Protein AF-A0A8C5TXF5-F1 (afdb_monomer_lite)

InterPro domains:
  IPR003671 Spindlin/spermiogenesis-specific protein [PF02513] (50-95)
  IPR003671 Spindlin/spermiogenesis-specific protein [PTHR10405] (5-98)
  IPR042567 Spindlin/spermiogenesis-specific domain superfamily [G3DSA:2.80.10.70] (2-98)

Structure (mmCIF, N/CA/C/O backbone):
data_AF-A0A8C5TXF5-F1
#
_entry.id   AF-A0A8C5TXF5-F1
#
loop_
_atom_site.group_PDB
_atom_site.id
_atom_site.type_symbol
_atom_site.label_atom_id
_atom_site.label_alt_id
_atom_site.label_comp_id
_atom_site.label_asym_id
_atom_site.label_entity_id
_atom_site.label_seq_id
_atom_site.pdbx_PDB_ins_code
_atom_site.Cartn_x
_atom_site.Cartn_y
_atom_site.Cartn_z
_atom_site.occupancy
_atom_site.B_iso_or_equiv
_atom_site.auth_seq_id
_atom_site.auth_comp_id
_atom_site.auth_asym_id
_atom_site.auth_atom_id
_atom_site.pdbx_PDB_model_num
ATOM 1 N N . MET A 1 1 ? 6.407 -7.489 -9.806 1.00 71.81 1 MET A N 1
ATOM 2 C CA . MET A 1 1 ? 5.169 -7.075 -9.115 1.00 71.81 1 MET A CA 1
ATOM 3 C C . MET A 1 1 ? 4.524 -5.967 -9.907 1.00 71.81 1 MET A C 1
ATOM 5 O O . MET A 1 1 ? 5.247 -5.096 -10.373 1.00 71.81 1 MET A O 1
ATOM 9 N N . VAL A 1 2 ? 3.206 -5.998 -10.059 1.00 76.44 2 VAL A N 1
ATOM 10 C CA . VAL A 1 2 ? 2.442 -4.922 -10.706 1.00 76.44 2 VAL A CA 1
ATOM 11 C C . VAL A 1 2 ? 1.175 -4.635 -9.916 1.00 76.44 2 VAL A C 1
ATOM 13 O O . VAL A 1 2 ? 0.609 -5.525 -9.281 1.00 76.44 2 VAL A O 1
ATOM 16 N N . LEU A 1 3 ? 0.765 -3.370 -9.972 1.00 75.81 3 LEU A N 1
ATOM 17 C CA . LEU A 1 3 ? -0.482 -2.855 -9.426 1.00 75.81 3 LEU A CA 1
ATOM 18 C C . LEU A 1 3 ? -1.420 -2.523 -10.586 1.00 75.81 3 LEU A C 1
ATOM 20 O O . LEU A 1 3 ? -1.006 -1.870 -11.548 1.00 75.81 3 LEU A O 1
ATOM 24 N N . ALA A 1 4 ? -2.681 -2.930 -10.491 1.00 78.56 4 ALA A N 1
ATOM 25 C CA . ALA A 1 4 ? -3.685 -2.526 -11.461 1.00 78.56 4 ALA A CA 1
ATOM 26 C C . ALA A 1 4 ? -4.288 -1.177 -11.048 1.00 78.56 4 ALA A C 1
ATOM 28 O O . ALA A 1 4 ? -4.642 -0.966 -9.897 1.00 78.56 4 ALA A O 1
ATOM 29 N N . ARG A 1 5 ? -4.493 -0.252 -11.994 1.00 73.38 5 ARG A N 1
ATOM 30 C CA . ARG A 1 5 ? -5.054 1.080 -11.677 1.00 73.38 5 ARG A CA 1
ATOM 31 C C . ARG A 1 5 ? -6.409 1.015 -10.947 1.00 73.38 5 ARG A C 1
ATOM 33 O O . ARG A 1 5 ? -6.741 1.926 -10.201 1.00 73.38 5 ARG A O 1
ATOM 40 N N . LYS A 1 6 ? -7.202 -0.026 -11.211 1.00 81.31 6 LYS A N 1
ATOM 41 C CA . LYS A 1 6 ? -8.539 -0.218 -10.632 1.00 81.31 6 LYS A CA 1
ATOM 42 C C . LYS A 1 6 ? -8.544 -1.066 -9.360 1.00 81.31 6 LYS A C 1
ATOM 44 O O . LYS A 1 6 ? -9.562 -1.068 -8.680 1.00 81.31 6 LYS A O 1
ATOM 49 N N . ASP A 1 7 ? -7.460 -1.781 -9.072 1.00 84.88 7 ASP A N 1
ATOM 50 C CA . ASP A 1 7 ? -7.404 -2.729 -7.964 1.00 84.88 7 ASP A CA 1
ATOM 51 C C . ASP A 1 7 ? -6.107 -2.526 -7.167 1.00 84.88 7 ASP A C 1
ATOM 53 O O . ASP A 1 7 ? -5.021 -2.736 -7.717 1.00 84.88 7 ASP A O 1
ATOM 57 N N . PRO A 1 8 ? -6.194 -2.108 -5.890 1.00 85.38 8 PRO A N 1
ATOM 58 C CA . PRO A 1 8 ? -5.028 -1.885 -5.049 1.00 85.38 8 PRO A CA 1
ATOM 59 C C . PRO A 1 8 ? -4.289 -3.176 -4.653 1.00 85.38 8 PRO A C 1
ATOM 61 O O . PRO A 1 8 ? -3.296 -3.092 -3.934 1.00 85.38 8 PRO A O 1
ATOM 64 N N . VAL A 1 9 ? -4.744 -4.363 -5.063 1.00 89.12 9 VAL A N 1
ATOM 65 C CA . VAL A 1 9 ? -4.081 -5.633 -4.744 1.00 89.12 9 VAL A CA 1
ATOM 66 C C . VAL A 1 9 ? -2.760 -5.799 -5.504 1.00 89.12 9 VAL A C 1
ATOM 68 O O . VAL A 1 9 ? -2.615 -5.463 -6.680 1.00 89.12 9 VAL A O 1
ATOM 71 N N . LEU A 1 10 ? -1.763 -6.334 -4.802 1.00 87.12 10 LEU A N 1
ATOM 72 C CA . LEU A 1 10 ? -0.444 -6.636 -5.338 1.00 87.12 10 LEU A CA 1
ATOM 73 C C . LEU A 1 10 ? -0.445 -7.963 -6.105 1.00 87.12 10 LEU A C 1
ATOM 75 O O . LEU A 1 10 ? -0.738 -9.012 -5.532 1.00 87.12 10 LEU A O 1
ATOM 79 N N . TYR A 1 11 ? -0.019 -7.933 -7.370 1.00 85.75 11 TYR A N 1
ATOM 80 C CA . TYR A 1 11 ? 0.080 -9.133 -8.200 1.00 85.75 11 TYR A CA 1
ATOM 81 C C . TYR A 1 11 ? 1.515 -9.472 -8.607 1.00 85.75 11 TYR A C 1
ATOM 83 O O . TYR A 1 11 ? 2.369 -8.604 -8.838 1.00 85.75 11 TYR A O 1
ATOM 91 N N . MET A 1 12 ? 1.755 -10.773 -8.757 1.00 86.12 12 MET A N 1
ATOM 92 C CA . MET A 1 12 ? 2.997 -11.353 -9.256 1.00 86.12 12 MET A CA 1
ATOM 93 C C . MET A 1 12 ? 2.759 -11.932 -10.650 1.00 86.12 12 MET A C 1
ATOM 95 O O . MET A 1 12 ? 1.986 -12.871 -10.794 1.00 86.12 12 MET A O 1
ATOM 99 N N . TYR A 1 13 ? 3.449 -11.391 -11.653 1.00 85.62 13 TYR A N 1
ATOM 100 C CA . TYR A 1 13 ? 3.419 -11.871 -13.037 1.00 85.62 13 TYR A CA 1
ATOM 101 C C . TYR A 1 13 ? 4.842 -12.034 -13.571 1.00 85.62 13 TYR A C 1
ATOM 103 O O . TYR A 1 13 ? 5.765 -11.347 -13.115 1.00 85.62 13 TYR A O 1
ATOM 111 N N . GLN A 1 14 ? 5.004 -12.907 -14.565 1.00 86.81 14 GLN A N 1
ATOM 112 C CA . G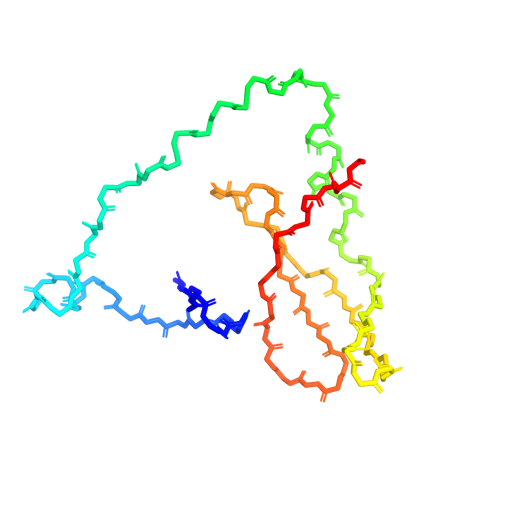LN A 1 14 ? 6.246 -13.100 -15.316 1.00 86.81 14 GLN A CA 1
ATOM 113 C C . GLN A 1 14 ? 6.340 -12.096 -16.475 1.00 86.81 14 GLN A C 1
ATOM 115 O O . GLN A 1 14 ? 6.449 -12.458 -17.637 1.00 86.81 14 GLN A O 1
ATOM 120 N N . LEU A 1 15 ? 6.356 -10.806 -16.131 1.00 89.38 15 LEU A N 1
ATOM 121 C CA . LEU A 1 15 ? 6.268 -9.686 -17.083 1.00 89.38 15 LEU A CA 1
ATOM 122 C C . LEU A 1 15 ? 7.332 -9.695 -18.190 1.00 89.38 15 LEU A C 1
ATOM 124 O O . LEU A 1 15 ? 7.158 -9.059 -19.225 1.00 89.38 15 LEU A O 1
ATOM 128 N N . LEU A 1 16 ? 8.466 -10.360 -17.955 1.00 87.56 16 LEU A N 1
ATOM 129 C CA . LEU A 1 16 ? 9.526 -10.471 -18.948 1.00 87.56 16 LEU A CA 1
ATOM 130 C C . LEU A 1 16 ? 9.079 -11.289 -20.163 1.00 87.56 16 LEU A C 1
ATOM 132 O O . LEU A 1 16 ? 9.480 -10.966 -21.279 1.00 87.56 16 LEU A O 1
ATOM 136 N N . ASP A 1 17 ? 8.289 -12.337 -19.950 1.00 91.44 17 ASP A N 1
ATOM 137 C CA . ASP A 1 17 ? 7.817 -13.186 -21.038 1.00 91.44 17 ASP A CA 1
ATOM 138 C C . ASP A 1 17 ? 6.673 -12.490 -21.782 1.00 91.44 17 ASP A C 1
ATOM 140 O O . ASP A 1 17 ? 6.772 -12.338 -22.997 1.00 91.44 17 ASP A O 1
ATOM 144 N N . ASP A 1 18 ? 5.736 -11.862 -21.063 1.00 90.81 18 ASP A N 1
ATOM 145 C CA . ASP A 1 18 ? 4.691 -11.010 -21.657 1.00 90.81 18 ASP A CA 1
ATOM 146 C C . ASP A 1 18 ? 5.283 -9.872 -22.522 1.00 90.81 18 ASP A C 1
ATOM 148 O O . ASP A 1 18 ? 4.747 -9.512 -23.570 1.00 90.81 18 ASP A O 1
ATOM 152 N N . TYR A 1 19 ? 6.418 -9.290 -22.110 1.00 89.19 19 TYR A N 1
ATOM 153 C CA . TYR A 1 19 ? 7.112 -8.258 -22.889 1.00 89.19 19 TYR A CA 1
ATOM 154 C C . TYR A 1 19 ? 7.749 -8.814 -24.169 1.00 89.19 19 TYR A C 1
ATOM 156 O O . TYR A 1 19 ? 7.713 -8.157 -25.209 1.00 89.19 19 TYR A O 1
ATOM 164 N N . LYS A 1 20 ? 8.341 -10.015 -24.109 1.00 90.75 20 LYS A N 1
ATOM 165 C CA . LYS A 1 20 ? 8.922 -10.678 -25.291 1.00 90.75 20 LYS A CA 1
ATOM 166 C C . LYS A 1 20 ? 7.842 -11.095 -26.287 1.00 90.75 20 LYS A C 1
ATOM 168 O O . LYS A 1 20 ? 8.082 -11.012 -27.489 1.00 90.75 20 LYS A O 1
ATOM 173 N N . GLU A 1 21 ? 6.694 -11.548 -25.790 1.00 94.62 21 GLU A N 1
ATOM 174 C CA . GLU A 1 21 ? 5.543 -11.964 -26.600 1.00 94.62 21 GLU A CA 1
ATOM 175 C C . GLU A 1 21 ? 4.769 -10.764 -27.172 1.00 94.62 21 GLU A C 1
ATOM 177 O O . GLU A 1 21 ? 4.072 -10.895 -28.176 1.00 94.62 21 GLU A O 1
ATOM 182 N N . GLY A 1 22 ? 4.976 -9.567 -26.610 1.00 91.06 22 GLY A N 1
ATOM 183 C CA . GLY A 1 22 ? 4.377 -8.316 -27.079 1.00 91.06 22 GLY A CA 1
ATOM 184 C C . GLY A 1 22 ? 3.029 -7.985 -26.433 1.00 91.06 22 GLY A C 1
ATOM 185 O O . GLY A 1 22 ? 2.438 -6.955 -26.763 1.00 91.06 22 GLY A O 1
ATOM 186 N N . ASP A 1 23 ? 2.581 -8.803 -25.482 1.00 92.25 23 ASP A N 1
ATOM 187 C CA . ASP A 1 23 ? 1.363 -8.595 -24.693 1.00 92.25 23 ASP A CA 1
ATOM 188 C C . ASP A 1 23 ? 1.534 -7.485 -23.642 1.00 92.25 23 ASP A C 1
ATOM 190 O O . ASP A 1 23 ? 0.559 -6.869 -23.200 1.00 92.25 23 ASP A O 1
ATOM 194 N N . LEU A 1 24 ? 2.784 -7.169 -23.280 1.00 91.38 24 LEU A N 1
ATOM 195 C CA . LEU A 1 24 ? 3.130 -6.066 -22.388 1.00 91.38 24 LEU A CA 1
ATOM 196 C C . LEU A 1 24 ? 3.900 -4.961 -23.118 1.00 91.38 24 LEU A C 1
ATOM 198 O O . LEU A 1 24 ? 4.979 -5.173 -23.668 1.00 91.38 24 LEU A O 1
ATOM 202 N N . ARG A 1 25 ? 3.401 -3.724 -23.015 1.00 89.88 25 ARG A N 1
ATOM 203 C CA . ARG A 1 25 ? 4.092 -2.516 -23.486 1.00 89.88 25 ARG A CA 1
ATOM 204 C C . ARG A 1 25 ? 4.329 -1.537 -22.341 1.00 89.88 25 ARG A C 1
ATOM 206 O O . ARG A 1 25 ? 3.387 -1.118 -21.673 1.00 89.88 25 ARG A O 1
ATOM 213 N N . ILE A 1 26 ? 5.576 -1.092 -22.190 1.00 86.44 26 ILE A N 1
ATOM 214 C CA . ILE A 1 26 ? 5.934 0.015 -21.294 1.00 86.44 26 ILE A CA 1
ATOM 215 C C . ILE A 1 26 ? 5.556 1.330 -21.985 1.00 86.44 26 ILE A C 1
ATOM 217 O O . ILE A 1 26 ? 6.013 1.619 -23.095 1.00 86.44 26 ILE A O 1
ATOM 221 N N . MET A 1 27 ? 4.688 2.117 -21.352 1.00 85.12 27 MET A N 1
ATOM 222 C CA . MET A 1 27 ? 4.359 3.464 -21.815 1.00 85.12 27 MET A CA 1
ATOM 223 C C . MET A 1 27 ? 5.327 4.474 -21.186 1.00 85.12 27 MET A C 1
ATOM 225 O O . MET A 1 27 ? 5.684 4.301 -20.024 1.00 85.12 27 MET A O 1
ATOM 229 N N . PRO A 1 28 ? 5.759 5.516 -21.919 1.00 78.38 28 PRO A N 1
ATOM 230 C CA . PRO A 1 28 ? 6.556 6.583 -21.327 1.00 78.38 28 PRO A CA 1
ATOM 231 C C . PRO A 1 28 ? 5.757 7.264 -20.211 1.00 78.38 28 PRO A C 1
ATOM 233 O O . PRO A 1 28 ? 4.592 7.622 -20.406 1.00 78.38 28 PRO A O 1
ATOM 236 N N . ASP A 1 29 ? 6.383 7.427 -19.048 1.00 68.31 29 ASP A N 1
ATOM 237 C CA . ASP A 1 29 ? 5.756 8.074 -17.900 1.00 68.31 29 ASP A CA 1
ATOM 238 C C . ASP A 1 29 ? 5.490 9.556 -18.196 1.00 68.31 29 ASP A C 1
ATOM 240 O O . ASP A 1 29 ? 6.382 10.301 -18.597 1.00 68.31 29 ASP A O 1
ATOM 244 N N . SER A 1 30 ? 4.259 10.012 -17.953 1.00 59.72 30 SER A N 1
ATOM 245 C CA . SER A 1 30 ? 3.922 11.444 -17.951 1.00 59.72 30 SER A CA 1
ATOM 246 C C . SER A 1 30 ? 4.273 12.131 -16.628 1.00 59.72 30 SER A C 1
ATOM 248 O O . SER A 1 30 ? 4.192 13.352 -16.527 1.00 59.72 30 SER A O 1
ATOM 250 N N . ASN A 1 31 ? 4.630 11.357 -15.602 1.00 56.31 31 ASN A N 1
ATOM 251 C CA . ASN A 1 31 ? 4.999 11.864 -14.289 1.00 56.31 31 ASN A CA 1
ATOM 252 C C . ASN A 1 31 ? 6.520 11.893 -14.168 1.00 56.31 31 ASN A C 1
ATOM 254 O O . ASN A 1 31 ? 7.120 10.979 -13.614 1.00 56.31 31 ASN A O 1
ATOM 258 N N . THR A 1 32 ? 7.145 12.970 -14.640 1.00 48.59 32 THR A N 1
ATOM 259 C CA . THR A 1 32 ? 8.446 13.379 -14.103 1.00 48.59 32 THR A CA 1
ATOM 260 C C . THR A 1 32 ? 8.254 13.713 -12.623 1.00 48.59 32 THR A C 1
ATOM 262 O O . THR A 1 32 ? 7.501 14.644 -12.313 1.00 48.59 32 THR A O 1
ATOM 265 N N . PRO A 1 33 ? 8.885 12.992 -11.687 1.00 50.09 33 PRO A N 1
ATOM 266 C CA . PRO A 1 33 ? 8.810 13.353 -10.289 1.00 50.09 33 PRO A CA 1
ATOM 267 C C . PRO A 1 33 ? 9.714 14.568 -10.056 1.00 50.09 33 PRO A C 1
ATOM 269 O O . PRO A 1 33 ? 10.897 14.424 -9.763 1.00 50.09 33 PRO A O 1
ATOM 272 N N . ASN A 1 34 ? 9.170 15.782 -10.190 1.00 43.59 34 ASN A N 1
ATOM 273 C CA . ASN A 1 34 ? 9.795 16.983 -9.631 1.00 43.59 34 ASN A CA 1
ATOM 274 C C . ASN A 1 34 ? 9.635 16.931 -8.109 1.00 43.59 34 ASN A C 1
ATOM 276 O O . ASN A 1 34 ? 8.781 17.605 -7.536 1.00 43.59 34 ASN A O 1
ATOM 280 N N . TYR A 1 35 ? 10.421 16.085 -7.454 1.00 48.97 35 TYR A N 1
ATOM 281 C CA . TYR A 1 35 ? 10.528 16.064 -6.003 1.00 48.97 35 TYR A CA 1
ATOM 282 C C . TYR A 1 35 ? 11.974 16.387 -5.630 1.00 48.97 35 TYR A C 1
ATOM 284 O O . TYR A 1 35 ? 12.731 15.521 -5.199 1.00 48.97 35 TYR A O 1
ATOM 292 N N . GLU A 1 36 ? 12.362 17.657 -5.751 1.00 42.78 36 GLU A N 1
ATOM 293 C CA . GLU A 1 36 ? 13.389 18.194 -4.856 1.00 42.78 36 GLU A CA 1
ATOM 294 C C . GLU A 1 36 ? 12.764 18.284 -3.456 1.00 42.78 36 GLU A C 1
ATOM 296 O O . GLU A 1 36 ? 12.328 19.337 -2.997 1.00 42.78 36 GLU A O 1
ATOM 301 N N . LEU A 1 37 ? 12.618 17.137 -2.788 1.00 49.09 37 LEU A N 1
ATOM 302 C CA . LEU A 1 37 ? 12.317 17.126 -1.365 1.00 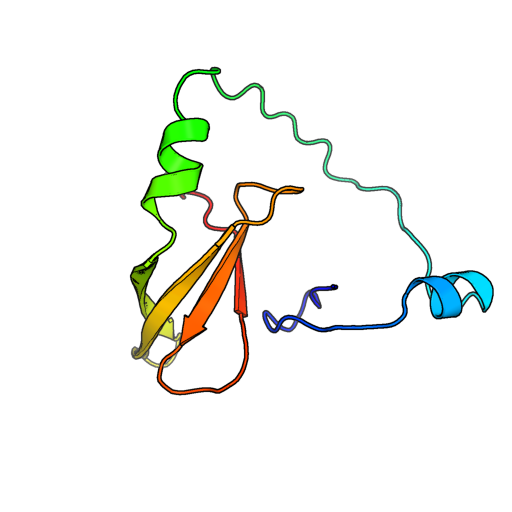49.09 37 LEU A CA 1
ATOM 303 C C . LEU A 1 37 ? 13.610 17.503 -0.634 1.00 49.09 37 LEU A C 1
ATOM 305 O O . LEU A 1 37 ? 14.652 16.908 -0.925 1.00 49.09 37 LEU A O 1
ATOM 309 N N . PRO A 1 38 ? 13.573 18.458 0.315 1.00 41.84 38 PRO A N 1
ATOM 310 C CA . PRO A 1 38 ? 14.746 18.792 1.098 1.00 41.84 38 PRO A CA 1
ATOM 311 C C . PRO A 1 38 ? 15.237 17.508 1.760 1.00 41.84 38 PRO A C 1
ATOM 313 O O . PRO A 1 38 ? 14.470 16.803 2.420 1.00 41.84 38 PRO A O 1
ATOM 316 N N . SER A 1 39 ? 16.509 17.206 1.537 1.00 48.84 39 SER A N 1
ATOM 317 C CA . SER A 1 39 ? 17.221 15.953 1.799 1.00 48.84 39 SER A CA 1
ATOM 318 C C . SER A 1 39 ? 17.321 15.539 3.277 1.00 48.84 39 SER A C 1
ATOM 320 O O . SER A 1 39 ? 18.274 14.869 3.658 1.00 48.84 39 SER A O 1
ATOM 322 N N . LEU A 1 40 ? 16.382 15.943 4.138 1.00 43.66 40 LEU A N 1
ATOM 323 C CA . LEU A 1 40 ? 16.536 15.857 5.588 1.00 43.66 40 LEU A CA 1
ATOM 324 C C . LEU A 1 40 ? 15.482 15.029 6.338 1.00 43.66 40 LEU A C 1
ATOM 326 O O . LEU A 1 40 ? 15.611 14.911 7.547 1.00 43.66 40 LEU A O 1
ATOM 330 N N . ASN A 1 41 ? 14.464 14.425 5.707 1.00 52.06 41 ASN A N 1
ATOM 331 C CA . ASN A 1 41 ? 13.464 13.655 6.485 1.00 52.06 41 ASN A CA 1
ATOM 332 C C . ASN A 1 41 ? 12.895 12.376 5.845 1.00 52.06 41 ASN A C 1
ATOM 334 O O . ASN A 1 41 ? 12.100 11.694 6.492 1.00 52.06 41 ASN A O 1
ATOM 338 N N . LEU A 1 42 ? 13.269 12.007 4.614 1.00 50.22 42 LEU A N 1
ATOM 339 C CA . LEU A 1 42 ? 12.687 10.820 3.971 1.00 50.22 42 LEU A CA 1
ATOM 340 C C . LEU A 1 42 ? 13.269 9.505 4.518 1.00 50.22 42 LEU A C 1
ATOM 342 O O . LEU A 1 42 ? 12.519 8.554 4.695 1.00 50.22 42 LEU A O 1
ATOM 346 N N . ASP A 1 43 ? 14.554 9.470 4.873 1.00 51.38 43 ASP A N 1
ATOM 347 C CA . ASP A 1 43 ? 15.208 8.293 5.479 1.00 51.38 43 ASP A CA 1
ATOM 348 C C . ASP A 1 43 ? 14.638 7.927 6.857 1.00 51.38 43 ASP A C 1
ATOM 350 O O . ASP A 1 43 ? 14.496 6.752 7.187 1.00 51.38 43 ASP A O 1
ATOM 354 N N . LEU A 1 44 ? 14.229 8.928 7.646 1.00 52.34 44 LEU A N 1
ATOM 355 C CA . LEU A 1 44 ? 13.547 8.695 8.921 1.00 52.34 44 LEU A CA 1
ATOM 356 C C . LEU A 1 44 ? 12.114 8.194 8.701 1.00 52.34 44 LEU A C 1
ATOM 358 O O . LEU A 1 44 ? 11.668 7.297 9.406 1.00 52.34 44 LEU A O 1
ATOM 362 N N . LEU A 1 45 ? 11.385 8.718 7.709 1.00 52.81 45 LEU A N 1
ATOM 363 C CA . LEU A 1 45 ? 10.031 8.239 7.403 1.00 52.81 45 LEU A CA 1
ATOM 364 C C . LEU A 1 45 ? 10.019 6.829 6.796 1.00 52.81 45 LEU A C 1
ATOM 366 O O . LEU A 1 45 ? 9.073 6.089 7.071 1.00 52.81 45 LEU A O 1
ATOM 370 N N . GLN A 1 46 ? 11.065 6.447 6.049 1.00 53.16 46 GLN A N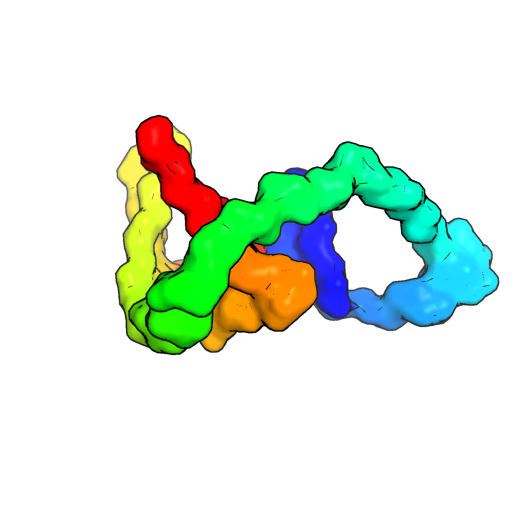 1
ATOM 371 C CA . GLN A 1 46 ? 11.206 5.108 5.463 1.00 53.16 46 GLN A CA 1
ATOM 372 C C . GLN A 1 46 ? 11.121 3.991 6.521 1.00 53.16 46 GLN A C 1
ATOM 374 O O . GLN A 1 46 ? 10.544 2.933 6.284 1.00 53.16 46 GLN A O 1
ATOM 379 N N . THR A 1 47 ? 11.614 4.242 7.737 1.00 55.91 47 THR A N 1
ATOM 380 C CA . THR A 1 47 ? 11.593 3.262 8.837 1.00 55.91 47 THR A CA 1
ATOM 381 C C . THR A 1 47 ? 10.409 3.407 9.796 1.00 55.91 47 THR A C 1
ATOM 383 O O . THR A 1 47 ? 10.116 2.470 10.534 1.00 55.91 47 THR A O 1
ATOM 386 N N . ILE A 1 48 ? 9.711 4.548 9.824 1.00 67.25 48 ILE A N 1
ATOM 387 C CA . ILE A 1 48 ? 8.721 4.832 10.883 1.00 67.25 48 ILE A CA 1
ATOM 388 C C . ILE A 1 48 ? 7.378 4.134 10.656 1.00 67.25 48 ILE A C 1
ATOM 390 O O . ILE A 1 48 ? 6.708 3.790 11.634 1.00 67.25 48 ILE A O 1
ATOM 394 N N . LEU A 1 49 ? 6.950 3.973 9.400 1.00 81.50 49 LEU A N 1
ATOM 395 C CA . LEU A 1 49 ? 5.613 3.451 9.107 1.00 81.50 49 LEU A CA 1
ATOM 396 C C . LEU A 1 49 ? 5.558 1.927 9.074 1.00 81.50 49 LEU A C 1
ATOM 398 O O . LEU A 1 49 ? 4.534 1.370 9.458 1.00 81.50 49 LEU A O 1
ATOM 402 N N . VAL A 1 50 ? 6.633 1.245 8.672 1.00 87.69 50 VAL A N 1
ATOM 403 C CA . VAL A 1 50 ? 6.658 -0.224 8.653 1.00 87.69 50 VAL A CA 1
ATOM 404 C C . VAL A 1 50 ? 6.462 -0.767 10.074 1.00 87.69 50 VAL A C 1
ATOM 406 O O . VAL A 1 50 ? 7.078 -0.306 11.031 1.00 87.69 50 VAL A O 1
ATOM 409 N N . GLY A 1 51 ? 5.552 -1.728 10.222 1.00 88.75 51 GLY A N 1
ATOM 410 C CA . GLY A 1 51 ? 5.131 -2.290 11.504 1.00 88.75 51 GLY A CA 1
ATOM 411 C C . GLY A 1 51 ? 4.074 -1.469 12.252 1.00 88.75 51 GLY A C 1
ATOM 412 O O . GLY A 1 51 ? 3.630 -1.890 13.319 1.00 88.75 51 GLY A O 1
ATOM 413 N N . LYS A 1 52 ? 3.636 -0.312 11.734 1.00 91.12 52 LYS A N 1
ATOM 414 C CA . LYS A 1 52 ? 2.531 0.451 12.334 1.00 91.12 52 LYS A CA 1
ATOM 415 C C . LYS A 1 52 ? 1.180 -0.151 11.966 1.00 91.12 52 LYS A C 1
ATOM 417 O O . LYS A 1 52 ? 0.956 -0.551 10.821 1.00 91.12 52 LYS A O 1
ATOM 422 N N . GLN A 1 53 ? 0.272 -0.145 12.939 1.00 91.69 53 GLN A N 1
ATOM 423 C CA . GLN A 1 53 ? -1.134 -0.451 12.717 1.00 91.69 53 GLN A CA 1
ATOM 424 C C . GLN A 1 53 ? -1.817 0.732 12.025 1.00 91.69 53 GLN A C 1
ATOM 426 O O . GLN A 1 53 ? -1.552 1.892 12.344 1.00 91.69 53 GLN A O 1
ATOM 431 N N . VAL A 1 54 ? -2.692 0.428 11.078 1.00 90.12 54 VAL A N 1
ATOM 432 C CA . VAL A 1 54 ? -3.463 1.397 10.303 1.00 90.12 54 VAL A CA 1
ATOM 433 C C . VAL A 1 54 ? -4.938 1.035 10.343 1.00 90.12 54 VAL A C 1
ATOM 435 O O . VAL A 1 54 ? -5.302 -0.137 10.427 1.00 90.12 54 VAL A O 1
ATOM 438 N N . GLU A 1 55 ? -5.782 2.056 10.261 1.00 91.88 55 GLU A N 1
ATOM 439 C CA . GLU A 1 55 ? -7.222 1.917 10.093 1.00 91.88 55 GLU A CA 1
ATOM 440 C C . GLU A 1 55 ? -7.616 2.580 8.775 1.00 91.88 55 GLU A C 1
ATOM 442 O O . GLU A 1 55 ? -7.202 3.702 8.483 1.00 91.88 55 GLU A O 1
ATOM 447 N N . TYR A 1 56 ? -8.416 1.883 7.979 1.00 86.06 56 TYR A N 1
ATOM 448 C CA . TYR A 1 56 ? -8.989 2.408 6.751 1.00 86.06 56 TYR A CA 1
ATOM 449 C C . TYR A 1 56 ? -10.508 2.437 6.880 1.00 86.06 56 TYR A C 1
ATOM 451 O 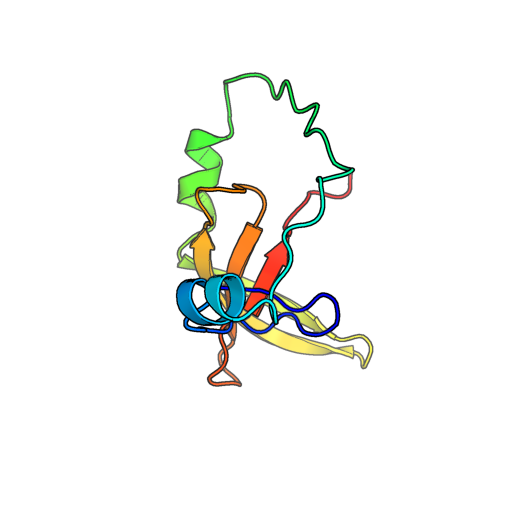O . TYR A 1 56 ? -11.133 1.404 7.121 1.00 86.06 56 TYR A O 1
ATOM 4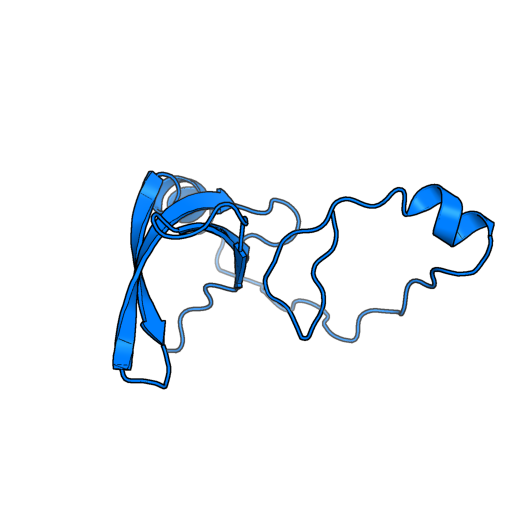59 N N . ALA A 1 57 ? -11.092 3.622 6.714 1.00 88.69 57 ALA A N 1
ATOM 460 C CA . ALA A 1 57 ? -12.532 3.796 6.604 1.00 88.69 57 ALA A CA 1
ATOM 461 C C . ALA A 1 57 ? -12.939 3.645 5.133 1.00 88.69 57 ALA A C 1
ATOM 463 O O . ALA A 1 57 ? -12.466 4.389 4.273 1.00 88.69 57 ALA A O 1
ATOM 464 N N . LYS A 1 58 ? -13.797 2.667 4.851 1.00 83.69 58 LYS A N 1
ATOM 465 C CA . LYS A 1 58 ? -14.433 2.490 3.546 1.00 83.69 58 LYS A CA 1
ATOM 466 C C . LYS A 1 58 ? -15.539 3.534 3.370 1.00 83.69 58 LYS A C 1
ATOM 468 O O . LYS A 1 58 ? -16.054 4.088 4.341 1.00 83.69 58 LYS A O 1
ATOM 473 N N . GLU A 1 59 ? -15.938 3.770 2.124 1.00 84.44 59 GLU A N 1
ATOM 474 C CA . GLU A 1 59 ? -17.030 4.699 1.794 1.00 84.44 59 GLU A CA 1
ATOM 475 C C . GLU A 1 59 ? -18.375 4.291 2.416 1.00 84.44 59 GLU A C 1
ATOM 477 O O . GLU A 1 59 ? -19.202 5.146 2.716 1.00 84.44 59 GLU A O 1
ATOM 482 N N . ASP A 1 60 ? -18.577 2.995 2.670 1.00 86.06 60 ASP A N 1
ATOM 483 C CA . ASP A 1 60 ? -19.764 2.459 3.348 1.00 86.06 60 ASP A CA 1
ATOM 484 C C . ASP A 1 60 ? -19.771 2.711 4.873 1.00 86.06 60 ASP A C 1
ATOM 486 O O . ASP A 1 60 ? -20.693 2.288 5.572 1.00 86.06 60 ASP A O 1
ATOM 490 N N . GLY A 1 61 ? -18.752 3.398 5.401 1.00 84.25 61 GLY A N 1
ATOM 491 C CA . GLY A 1 61 ? -18.586 3.698 6.821 1.00 84.25 61 GLY A CA 1
ATOM 492 C C . GLY A 1 61 ? -17.998 2.550 7.642 1.00 84.25 61 GLY A C 1
ATOM 493 O O . GLY A 1 61 ? -17.708 2.735 8.827 1.00 84.25 61 GLY A O 1
ATOM 494 N N . SER A 1 62 ? -17.778 1.378 7.041 1.00 87.00 62 SER A N 1
ATOM 495 C CA . SER A 1 62 ? -17.071 0.285 7.702 1.00 87.00 62 SER A CA 1
ATOM 496 C C . SER A 1 62 ? -15.578 0.590 7.815 1.00 87.00 62 SER A C 1
ATOM 498 O O . SER A 1 62 ? -14.981 1.289 6.994 1.00 87.00 62 SER A O 1
ATOM 500 N N . LYS A 1 63 ? -14.957 0.074 8.872 1.00 91.94 63 LYS A N 1
ATOM 501 C CA . LYS A 1 63 ? -13.534 0.255 9.146 1.00 91.94 63 LYS A CA 1
ATOM 502 C C . LYS A 1 63 ? -12.829 -1.082 9.059 1.00 91.94 63 LYS A C 1
ATOM 504 O O . LYS A 1 63 ? -13.363 -2.094 9.506 1.00 91.94 63 LYS A O 1
ATOM 509 N N . ARG A 1 64 ? -11.620 -1.072 8.508 1.00 92.38 64 ARG A N 1
ATOM 510 C CA . ARG A 1 64 ? -10.721 -2.227 8.493 1.00 92.38 64 ARG A CA 1
ATOM 511 C C . ARG A 1 64 ? -9.393 -1.853 9.130 1.00 92.38 64 ARG A C 1
ATOM 513 O O . ARG A 1 64 ? -8.862 -0.774 8.866 1.00 92.38 64 ARG A O 1
ATOM 520 N N . THR A 1 65 ? -8.862 -2.747 9.950 1.00 94.62 65 THR A N 1
ATOM 521 C CA . THR A 1 65 ? -7.543 -2.605 10.564 1.00 94.62 65 THR A CA 1
ATOM 522 C C . THR A 1 65 ? -6.522 -3.448 9.822 1.00 94.62 65 THR A C 1
ATOM 524 O O . THR A 1 65 ? -6.842 -4.484 9.235 1.00 94.62 65 THR A O 1
ATOM 527 N N . GLY A 1 66 ? -5.288 -2.966 9.793 1.00 94.38 66 GLY A N 1
ATOM 528 C CA . GLY A 1 66 ? -4.183 -3.669 9.168 1.00 94.38 66 GLY A CA 1
ATOM 529 C C . GLY A 1 66 ? -2.838 -3.155 9.634 1.00 94.38 66 GLY A C 1
ATOM 530 O O . GLY A 1 66 ? -2.747 -2.323 10.534 1.00 94.38 66 GLY A O 1
ATOM 531 N N . MET A 1 67 ? -1.787 -3.634 8.986 1.00 94.69 67 MET A N 1
ATOM 532 C CA . MET A 1 67 ? -0.410 -3.275 9.281 1.00 94.69 67 MET A CA 1
ATOM 533 C C . MET A 1 67 ? 0.326 -2.892 8.005 1.00 94.69 67 MET A C 1
ATOM 535 O O . MET A 1 67 ? 0.180 -3.539 6.965 1.00 94.69 67 MET A O 1
ATOM 539 N N . VAL A 1 68 ? 1.156 -1.858 8.098 1.00 92.44 68 VAL A N 1
ATOM 540 C CA . VAL A 1 68 ? 2.130 -1.538 7.053 1.00 92.44 68 VAL A CA 1
ATOM 541 C C . VAL A 1 68 ? 3.258 -2.560 7.134 1.00 92.44 68 VAL A C 1
ATOM 543 O O . VAL A 1 68 ? 3.947 -2.645 8.147 1.00 92.44 68 VAL A O 1
ATOM 546 N N . ILE A 1 69 ? 3.454 -3.342 6.080 1.00 93.25 69 ILE A N 1
ATOM 547 C CA . ILE A 1 69 ? 4.413 -4.456 6.080 1.00 93.25 69 ILE A CA 1
ATOM 548 C C . ILE A 1 69 ? 5.663 -4.179 5.247 1.00 93.25 69 ILE A C 1
ATOM 550 O O . ILE A 1 69 ? 6.682 -4.835 5.446 1.00 93.25 69 ILE A O 1
ATOM 554 N N . HIS A 1 70 ? 5.606 -3.222 4.318 1.00 90.44 7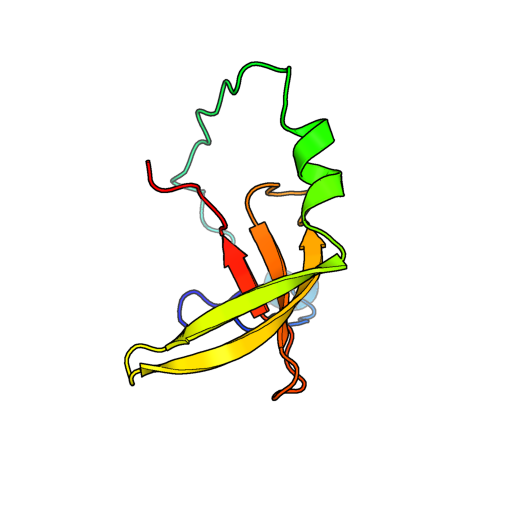0 HIS A N 1
ATOM 555 C CA . HIS A 1 70 ? 6.742 -2.898 3.461 1.00 90.44 70 HIS A CA 1
ATOM 556 C C . HIS A 1 70 ? 6.596 -1.513 2.826 1.00 90.44 70 HIS A C 1
ATOM 558 O O . HIS A 1 70 ? 5.481 -1.019 2.658 1.00 90.44 70 HIS A O 1
ATOM 564 N N . GLN A 1 71 ? 7.715 -0.921 2.424 1.00 87.19 71 GLN A N 1
ATOM 565 C CA . GLN A 1 71 ? 7.769 0.309 1.641 1.00 87.19 71 GLN A CA 1
ATOM 566 C C . GLN A 1 71 ? 8.441 0.026 0.298 1.00 87.19 71 GLN A C 1
ATOM 568 O O . GLN A 1 71 ? 9.414 -0.717 0.239 1.00 87.19 71 GLN A O 1
ATOM 573 N N . VAL A 1 72 ? 7.928 0.610 -0.784 1.00 84.50 72 VAL A N 1
ATOM 574 C CA . VAL A 1 72 ? 8.456 0.371 -2.131 1.00 84.50 72 VAL A CA 1
ATOM 575 C C . VAL A 1 72 ? 9.691 1.237 -2.388 1.00 84.50 72 VAL A C 1
ATOM 577 O O . VAL A 1 72 ? 9.590 2.459 -2.455 1.00 84.50 72 VAL A O 1
ATOM 580 N N . GLU A 1 73 ? 10.842 0.604 -2.623 1.00 80.88 73 GLU A N 1
ATOM 581 C CA . GLU A 1 73 ? 12.121 1.294 -2.878 1.00 80.88 73 GLU A CA 1
ATOM 582 C C . GLU A 1 73 ? 12.070 2.210 -4.112 1.00 80.88 73 GLU A C 1
ATOM 584 O O . GLU A 1 73 ? 12.541 3.344 -4.077 1.00 80.88 73 GLU A O 1
ATOM 589 N N . ALA A 1 74 ? 11.436 1.754 -5.198 1.00 79.31 74 ALA A N 1
ATOM 590 C CA . ALA A 1 74 ? 11.316 2.528 -6.437 1.00 79.31 74 ALA A CA 1
ATOM 591 C C . ALA A 1 74 ? 10.394 3.758 -6.310 1.00 79.31 74 ALA A C 1
ATOM 593 O O . ALA A 1 74 ? 10.470 4.673 -7.129 1.00 79.31 74 ALA A O 1
ATOM 594 N N . LYS A 1 75 ? 9.506 3.784 -5.305 1.00 80.75 75 LYS A N 1
ATOM 595 C CA . LYS A 1 75 ? 8.596 4.903 -5.034 1.00 80.75 75 LYS A CA 1
ATOM 596 C C . LYS A 1 75 ? 8.307 4.992 -3.527 1.00 80.75 75 LYS A C 1
ATOM 598 O O . LYS A 1 75 ? 7.302 4.442 -3.079 1.00 80.75 75 LYS A O 1
ATOM 603 N N . PRO A 1 76 ? 9.124 5.731 -2.747 1.00 81.25 76 PRO A N 1
ATOM 604 C CA . PRO A 1 76 ? 9.036 5.754 -1.281 1.00 81.25 76 PRO A CA 1
ATOM 605 C C . PRO A 1 76 ? 7.717 6.281 -0.689 1.00 81.25 76 PRO A C 1
ATOM 607 O O . PRO A 1 76 ? 7.480 6.126 0.508 1.00 81.25 76 PRO A O 1
ATOM 610 N N . SER A 1 77 ? 6.848 6.916 -1.482 1.00 80.00 77 SER A N 1
ATOM 611 C CA . SER A 1 77 ? 5.496 7.286 -1.034 1.00 80.00 77 SER A CA 1
ATOM 612 C C . SER A 1 77 ? 4.529 6.095 -0.999 1.00 80.00 77 SER A C 1
ATOM 614 O O . SER A 1 77 ? 3.454 6.196 -0.413 1.00 80.00 77 SER A O 1
ATOM 616 N N . VAL A 1 78 ? 4.904 4.960 -1.597 1.00 85.38 78 VAL A N 1
ATOM 617 C CA . VAL A 1 78 ? 4.062 3.772 -1.732 1.00 85.38 78 VAL A CA 1
ATOM 618 C C . VAL A 1 78 ? 4.417 2.711 -0.695 1.00 85.38 78 VAL A C 1
ATOM 620 O O . VAL A 1 78 ? 5.584 2.371 -0.494 1.00 85.38 78 VAL A O 1
ATOM 623 N N . TYR A 1 79 ? 3.382 2.144 -0.078 1.00 89.31 79 TYR A N 1
ATOM 624 C CA . TYR A 1 79 ? 3.488 1.160 0.993 1.00 89.31 79 TYR A CA 1
ATOM 625 C C . TYR A 1 79 ? 2.603 -0.054 0.735 1.00 89.31 79 TYR A C 1
ATOM 627 O O . TYR A 1 79 ? 1.521 0.053 0.153 1.00 89.31 79 TYR A O 1
ATOM 635 N N . PHE A 1 80 ? 3.056 -1.208 1.219 1.00 92.69 80 PHE A N 1
ATOM 636 C CA . PHE A 1 80 ? 2.276 -2.436 1.270 1.00 92.69 80 PHE A CA 1
ATOM 637 C C . PHE A 1 80 ? 1.577 -2.549 2.620 1.00 92.69 80 PHE A C 1
ATOM 639 O O . PHE A 1 80 ? 2.211 -2.450 3.673 1.00 92.69 80 PHE A O 1
ATOM 646 N N . ILE A 1 81 ? 0.271 -2.787 2.581 1.00 93.69 81 ILE A N 1
ATOM 647 C CA . ILE A 1 81 ? -0.597 -2.913 3.746 1.00 93.69 81 ILE A CA 1
ATOM 648 C C . ILE A 1 81 ? -1.252 -4.290 3.716 1.00 93.69 81 ILE A C 1
ATOM 650 O O . ILE A 1 81 ? -1.851 -4.690 2.716 1.00 93.69 81 ILE A O 1
ATOM 654 N N . LYS A 1 82 ? -1.152 -5.013 4.830 1.00 95.56 82 LYS A N 1
ATOM 655 C CA . LYS A 1 82 ? -1.867 -6.267 5.058 1.00 95.56 82 LYS A CA 1
ATOM 656 C C . LYS A 1 82 ? -2.955 -6.012 6.084 1.00 95.56 82 LYS A C 1
ATOM 658 O O . LYS A 1 82 ? -2.652 -5.677 7.225 1.00 95.56 82 LYS A O 1
ATOM 663 N N . PHE A 1 83 ? -4.205 -6.162 5.676 1.00 95.31 83 PHE A N 1
ATOM 664 C CA . PHE A 1 83 ? -5.330 -6.052 6.596 1.00 95.31 83 PHE A CA 1
ATOM 665 C C . PHE A 1 83 ? -5.604 -7.374 7.303 1.00 95.31 83 PHE A C 1
ATOM 667 O O . PHE A 1 83 ? -5.247 -8.448 6.807 1.00 95.31 83 PHE A O 1
ATOM 674 N N . ASP A 1 84 ? -6.219 -7.279 8.475 1.00 93.25 84 ASP A N 1
ATOM 675 C CA . ASP A 1 84 ? -6.473 -8.425 9.349 1.00 93.25 84 ASP A CA 1
ATOM 676 C C . ASP A 1 84 ? -7.601 -9.318 8.803 1.00 93.25 84 ASP A C 1
ATOM 678 O O . ASP A 1 84 ? -7.622 -10.522 9.048 1.00 93.25 84 ASP A O 1
ATOM 682 N N . ASP A 1 85 ? -8.513 -8.726 8.025 1.00 92.88 85 ASP A N 1
ATOM 683 C CA . ASP A 1 85 ? -9.748 -9.329 7.515 1.00 92.88 85 ASP A CA 1
ATOM 684 C C . ASP A 1 85 ? -9.608 -10.063 6.171 1.00 92.88 85 ASP A C 1
ATOM 686 O O . ASP A 1 85 ? -10.565 -10.678 5.704 1.00 92.88 85 ASP A O 1
ATOM 690 N N . ASP A 1 86 ? -8.440 -9.995 5.533 1.00 92.50 86 ASP A N 1
ATOM 691 C CA . ASP A 1 86 ? -8.230 -10.473 4.165 1.00 92.50 86 ASP A CA 1
ATOM 692 C C . ASP A 1 86 ? -6.811 -11.015 3.967 1.00 92.50 86 ASP A C 1
ATOM 694 O O . ASP A 1 86 ? -5.882 -10.574 4.630 1.00 92.50 86 ASP A O 1
ATOM 698 N N . PHE A 1 87 ? -6.604 -11.946 3.040 1.00 90.31 87 PHE A N 1
ATOM 699 C CA . PHE A 1 87 ? -5.302 -12.533 2.718 1.00 90.31 87 PHE A CA 1
ATOM 700 C C . PHE A 1 87 ? -4.493 -11.719 1.698 1.00 90.31 87 PHE A C 1
ATOM 702 O O . PHE A 1 87 ? -3.284 -11.931 1.593 1.00 90.31 87 PHE A O 1
ATOM 709 N N . HIS A 1 88 ? -5.114 -10.780 0.978 1.00 93.25 88 HIS A N 1
ATOM 710 C CA . HIS A 1 88 ? -4.424 -9.958 -0.017 1.00 93.25 88 HIS A CA 1
ATOM 711 C C . HIS A 1 88 ? -3.493 -8.907 0.609 1.00 93.25 88 HIS A C 1
ATOM 713 O O . HIS A 1 88 ? -3.723 -8.396 1.709 1.00 93.25 88 HIS A O 1
ATOM 719 N N . ILE A 1 89 ? -2.440 -8.560 -0.135 1.00 93.25 89 ILE A N 1
ATOM 720 C CA . ILE A 1 89 ? -1.573 -7.414 0.152 1.00 93.25 89 ILE A CA 1
ATOM 721 C C . ILE A 1 89 ? -2.034 -6.254 -0.720 1.00 93.25 89 ILE A C 1
ATOM 723 O O . ILE A 1 89 ? -2.160 -6.398 -1.935 1.00 93.25 89 ILE A O 1
ATOM 727 N N . TYR A 1 90 ? -2.249 -5.108 -0.090 1.00 92.06 90 TYR A N 1
ATOM 728 C CA . TYR A 1 90 ? -2.725 -3.896 -0.734 1.00 92.06 90 TYR A CA 1
ATOM 729 C C . TYR A 1 90 ? -1.589 -2.896 -0.887 1.00 92.06 90 TYR A C 1
ATOM 731 O O . TYR A 1 90 ? -0.730 -2.791 -0.016 1.00 92.06 90 TYR A O 1
ATOM 739 N N . VAL A 1 91 ? -1.604 -2.130 -1.967 1.00 90.12 91 VAL A N 1
ATOM 740 C CA . VAL A 1 91 ? -0.601 -1.119 -2.286 1.00 90.12 91 VAL A CA 1
ATOM 741 C C . VAL A 1 91 ? -1.266 0.248 -2.260 1.00 90.12 91 VAL A C 1
ATOM 743 O O . VAL A 1 91 ? -2.192 0.504 -3.028 1.00 90.12 91 VAL A O 1
ATOM 746 N N . TYR A 1 92 ? -0.785 1.136 -1.393 1.00 87.38 92 TYR A N 1
ATOM 747 C CA . TYR A 1 92 ? -1.318 2.492 -1.261 1.00 87.38 92 TYR A CA 1
ATOM 748 C C . TYR A 1 92 ? -0.218 3.537 -1.381 1.00 87.38 92 TYR A C 1
ATOM 750 O O . TYR A 1 92 ? 0.880 3.361 -0.856 1.00 87.38 92 TYR A O 1
ATOM 758 N N . ASP A 1 93 ? -0.542 4.644 -2.047 1.00 85.00 93 ASP A N 1
ATOM 759 C CA . ASP A 1 93 ? 0.280 5.851 -2.072 1.00 85.00 93 ASP A CA 1
ATOM 760 C C . ASP A 1 93 ? -0.112 6.737 -0.883 1.00 85.00 93 ASP A C 1
ATOM 762 O O . ASP A 1 93 ? -1.185 7.342 -0.867 1.00 85.00 93 ASP A O 1
ATOM 766 N N . LEU A 1 94 ? 0.732 6.772 0.146 1.00 75.38 94 LEU A N 1
ATOM 767 C CA . LEU A 1 94 ? 0.520 7.559 1.358 1.00 75.38 94 LEU A CA 1
ATOM 768 C C . LEU A 1 94 ? 1.121 8.959 1.176 1.00 75.38 94 LEU A C 1
ATOM 770 O O . LEU A 1 94 ? 2.048 9.365 1.879 1.00 75.38 94 LEU A O 1
ATOM 774 N N . VAL A 1 95 ? 0.592 9.715 0.216 1.00 70.25 95 VAL A N 1
ATOM 775 C CA . VAL A 1 95 ? 0.866 11.152 0.101 1.00 70.25 95 VAL A CA 1
ATOM 776 C C . VAL A 1 95 ? 0.094 11.902 1.185 1.00 70.25 95 VAL A C 1
ATOM 778 O O . VAL A 1 95 ? -1.122 11.767 1.306 1.00 70.25 95 VAL A O 1
ATOM 781 N N . LYS A 1 96 ? 0.792 12.717 1.987 1.00 54.69 96 LYS A N 1
ATOM 782 C CA . LYS A 1 96 ? 0.131 13.659 2.898 1.00 54.69 96 LYS A CA 1
ATOM 783 C C . LYS A 1 96 ? -0.621 14.687 2.055 1.00 54.69 96 LYS A C 1
ATOM 785 O O . LYS A 1 96 ? 0.000 15.571 1.474 1.00 54.69 96 LYS A O 1
ATOM 790 N N . THR A 1 97 ? -1.941 14.593 2.002 1.00 43.22 97 THR A N 1
ATOM 791 C CA . THR A 1 97 ? -2.781 15.730 1.621 1.00 43.22 97 THR A CA 1
ATOM 792 C C . THR A 1 97 ? -2.699 16.760 2.743 1.00 43.22 97 THR A C 1
ATOM 794 O O . THR A 1 97 ? -3.195 16.512 3.843 1.00 43.22 97 THR A O 1
ATOM 797 N N . SER A 1 98 ? -1.974 17.851 2.478 1.00 35.88 98 SER A N 1
ATOM 798 C CA . SER A 1 98 ? -1.958 19.058 3.310 1.00 35.88 98 SER A CA 1
ATOM 799 C C . SER A 1 98 ? -3.162 19.945 3.028 1.00 35.88 98 SER A C 1
ATOM 801 O O . SER A 1 98 ? -3.747 19.815 1.930 1.00 35.88 98 SER A O 1
#

Sequence (98 aa):
MVLARKDPVLYMYQLLDDYKEGDLRIMPDSNTPNYELPSLNLDLLQTILVGKQVEYAKEDGSKRTGMVIHQVEAKPSVYFIKFDDDFHIYVYDLVKTS

pLDDT: mean 78.73, std 16.64, range [35.88, 95.56]

Secondary structure (DSSP, 8-state):
-EEETTEEEEE---HHHHHHHTS--PPPPS--------TTSHHHHHHHSTT-EEEEE-TTS-EEEEEEEEE-TT-TTEEEEEETT-S-EEEEE-----

Foldseek 3Di:
DDADPVFQFDDDDPVVVCVVVVVDDDDPDPDPPPDPDPPPPLVVVQPPQAQDKDWDQDPVRDIWIWGFHHADPVQRQKTWIDTPVDPTIGIDRNDDPD

Organism: NCBI:txid2593467

Radius of gyration: 15.98 Å; chains: 1; bounding box: 37×32×40 Å